Protein AF-A0A6P6V9D1-F1 (afdb_monomer)

Foldseek 3Di:
DDDDPPPDDDWDKDKFKDFDDCPDPLNVLQVCCCVVPVDHFTLIKMKIATDDDCPDPPPPQCFEFEAAVHTACDGPRDNIHMYGVFDADPVRNGGQCQPDVPPVSVSRNVNNVCSVVVGVVVRVVVVVVVVVVVVVVVVVCVVVVPDDDDDDDDDD

Mean predicted aligned error: 10.57 Å

Secondary structure (DSSP, 8-state):
------------EEEEEEE--TTSHHHHHHHHHHHHH------EEEEEEE-S---S--------EEEESEEEEEE-SSSEEEEE---B-TTSSSB---SS-SHHHHHHHHHHHHIIIIIIHHHHHHHHHHHHHHHHHHHHHHHHH--S--------

Radius of gyration: 22.01 Å; Cα contacts (8 Å, |Δi|>4): 216; chains: 1; bounding box: 59×39×64 Å

pLDDT: mean 80.7, std 21.4, range [28.48, 98.56]

Structure (mmCIF, N/CA/C/O backbone):
data_AF-A0A6P6V9D1-F1
#
_entry.id   AF-A0A6P6V9D1-F1
#
loop_
_atom_site.group_PDB
_atom_site.id
_atom_site.type_symbol
_atom_site.label_atom_id
_atom_site.label_alt_id
_atom_site.label_comp_id
_atom_site.label_asym_id
_atom_site.label_entity_id
_atom_site.label_seq_id
_atom_site.pdbx_PDB_ins_code
_atom_site.Cartn_x
_atom_site.Cartn_y
_atom_site.Cartn_z
_atom_site.occupancy
_atom_site.B_iso_or_equiv
_atom_site.auth_seq_id
_atom_site.auth_comp_id
_atom_site.auth_asym_id
_atom_site.auth_atom_id
_atom_site.pdbx_PDB_model_num
ATOM 1 N N . MET A 1 1 ? -38.085 30.638 6.822 1.00 41.03 1 MET A N 1
ATOM 2 C CA . MET A 1 1 ? -36.939 29.915 6.232 1.00 41.03 1 MET A CA 1
ATOM 3 C C . MET A 1 1 ? -36.121 29.350 7.382 1.00 41.03 1 MET A C 1
ATOM 5 O O . MET A 1 1 ? -35.414 30.103 8.035 1.00 41.03 1 MET A O 1
ATOM 9 N N . GLN A 1 2 ? -36.330 28.079 7.721 1.00 41.41 2 GLN A N 1
ATOM 10 C CA . GLN A 1 2 ? -35.608 27.399 8.800 1.00 41.41 2 GLN A CA 1
ATOM 11 C C . GLN A 1 2 ? -34.305 26.859 8.208 1.00 41.41 2 GLN A C 1
ATOM 13 O O . GLN A 1 2 ? -34.338 26.102 7.241 1.00 41.41 2 GLN A O 1
ATOM 18 N N . GLY A 1 3 ? -33.170 27.338 8.714 1.00 45.81 3 GLY A N 1
ATOM 19 C CA . GLY A 1 3 ? -31.856 26.873 8.288 1.00 45.81 3 GLY A CA 1
ATOM 20 C C . GLY A 1 3 ? -31.672 25.416 8.695 1.00 45.81 3 GLY A C 1
ATOM 21 O O . GLY A 1 3 ? -31.775 25.093 9.876 1.00 45.81 3 GLY A O 1
ATOM 22 N N . ASN A 1 4 ? -31.417 24.548 7.717 1.00 48.72 4 ASN A N 1
ATOM 23 C CA . ASN A 1 4 ? -31.037 23.164 7.964 1.00 48.72 4 ASN A CA 1
ATOM 24 C C . ASN A 1 4 ? -29.722 23.152 8.750 1.00 48.72 4 ASN A C 1
ATOM 26 O O . ASN A 1 4 ? -28.666 23.486 8.210 1.00 48.72 4 ASN A O 1
ATOM 30 N N . HIS A 1 5 ? -29.790 22.769 10.023 1.00 52.69 5 HIS A N 1
ATOM 31 C CA . HIS A 1 5 ? -28.619 22.373 10.790 1.00 52.69 5 HIS A CA 1
ATOM 32 C C . HIS A 1 5 ? -28.046 21.115 10.126 1.00 52.69 5 HIS A C 1
ATOM 34 O O . HIS A 1 5 ? -28.611 20.031 10.232 1.00 52.69 5 HIS A O 1
ATOM 40 N N . SER A 1 6 ? -26.958 21.259 9.372 1.00 59.62 6 SER A N 1
ATOM 41 C CA . SER A 1 6 ? -26.179 20.108 8.923 1.00 59.62 6 SER A CA 1
ATOM 42 C C . SER A 1 6 ? -25.433 19.563 10.139 1.00 59.62 6 SER A C 1
ATOM 44 O O . SER A 1 6 ? -24.421 20.145 10.545 1.00 59.62 6 SER A O 1
ATOM 46 N N . ASP A 1 7 ? -25.941 18.497 10.749 1.00 64.38 7 ASP A N 1
ATOM 47 C CA . ASP A 1 7 ? -25.223 17.808 11.818 1.00 64.38 7 ASP A CA 1
ATOM 48 C C . ASP A 1 7 ? -23.869 17.322 11.288 1.00 64.38 7 ASP A C 1
ATOM 50 O O . ASP A 1 7 ? -23.772 16.546 10.334 1.00 64.38 7 ASP A O 1
ATOM 54 N N . LYS A 1 8 ? -22.791 17.841 11.881 1.00 70.88 8 LYS A N 1
ATOM 55 C CA . LYS A 1 8 ? -21.423 17.453 11.536 1.00 70.88 8 LYS A CA 1
ATOM 56 C C . LYS A 1 8 ? -21.118 16.113 12.198 1.00 70.88 8 LYS A C 1
ATOM 58 O O . LYS A 1 8 ? -20.812 16.064 13.388 1.00 70.88 8 LYS A O 1
ATOM 63 N N . ARG A 1 9 ? -21.164 15.029 11.424 1.00 72.56 9 ARG A N 1
ATOM 64 C CA . ARG A 1 9 ? -20.698 13.710 11.869 1.00 72.56 9 ARG A CA 1
ATOM 65 C C . ARG A 1 9 ? -19.174 13.726 12.028 1.00 72.56 9 ARG A C 1
ATOM 67 O O . ARG A 1 9 ? -18.461 14.082 11.093 1.00 72.56 9 ARG A O 1
ATOM 74 N N . THR A 1 10 ? -18.693 13.335 13.206 1.00 81.25 10 THR A N 1
ATOM 75 C CA . THR A 1 10 ? -17.264 13.167 13.507 1.00 81.25 10 THR A CA 1
ATOM 76 C C . THR A 1 10 ? -17.009 11.705 13.860 1.00 81.25 10 THR A C 1
ATOM 78 O O . THR A 1 10 ? -17.602 11.195 14.807 1.00 81.25 10 THR A O 1
ATOM 81 N N . ASP A 1 11 ? -16.133 11.031 13.117 1.00 83.12 11 ASP A N 1
ATOM 82 C CA . ASP A 1 11 ? -15.725 9.649 13.387 1.00 83.12 11 ASP A CA 1
ATOM 83 C C . ASP A 1 11 ? -14.266 9.618 13.884 1.00 83.12 11 ASP A C 1
ATOM 85 O O . ASP A 1 11 ? -13.392 10.290 13.330 1.00 83.12 11 ASP A O 1
ATOM 89 N N . THR A 1 12 ? -13.993 8.812 14.910 1.00 87.19 12 THR A N 1
ATOM 90 C CA . THR A 1 12 ? -12.663 8.597 15.496 1.00 87.19 12 THR A CA 1
ATOM 91 C C . THR A 1 12 ? -12.091 7.281 14.988 1.00 87.19 12 THR A C 1
ATOM 93 O O . THR A 1 12 ? -12.801 6.275 14.907 1.00 87.19 12 THR A O 1
ATOM 96 N N . TYR A 1 13 ? -10.795 7.271 14.671 1.00 90.25 13 TYR A N 1
ATOM 97 C CA . TYR A 1 13 ? -10.103 6.106 14.127 1.00 90.25 13 TYR A CA 1
ATOM 98 C C . TYR A 1 13 ? -8.834 5.773 14.914 1.00 90.25 13 TYR A C 1
ATOM 100 O O . TYR A 1 13 ? -8.066 6.666 15.269 1.00 90.25 13 TYR A O 1
ATOM 108 N N . HIS A 1 14 ? -8.580 4.481 15.120 1.00 92.69 14 HIS A N 1
ATOM 109 C CA . HIS A 1 14 ? -7.275 3.969 15.526 1.00 92.69 14 HIS A CA 1
ATOM 110 C C . HIS A 1 14 ? -6.471 3.612 14.274 1.00 92.69 14 HIS A C 1
ATOM 112 O O . HIS A 1 14 ? -6.925 2.803 13.463 1.00 92.69 14 HIS A O 1
ATOM 118 N N . ILE A 1 15 ? -5.294 4.222 14.113 1.00 95.38 15 ILE A N 1
ATOM 119 C CA . ILE A 1 15 ? -4.474 4.122 12.902 1.00 95.38 15 ILE A CA 1
ATOM 120 C C . ILE A 1 15 ? -3.163 3.413 13.227 1.00 95.38 15 ILE A C 1
ATOM 122 O O . ILE A 1 15 ? -2.435 3.829 14.125 1.00 95.38 15 ILE A O 1
ATOM 126 N N . VAL A 1 16 ? -2.829 2.396 12.437 1.00 97.69 16 VAL A N 1
ATOM 127 C CA 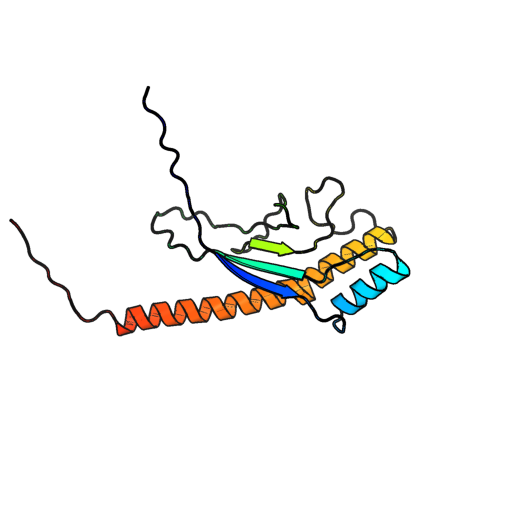. VAL A 1 16 ? -1.507 1.763 12.441 1.00 97.69 16 VAL A CA 1
ATOM 128 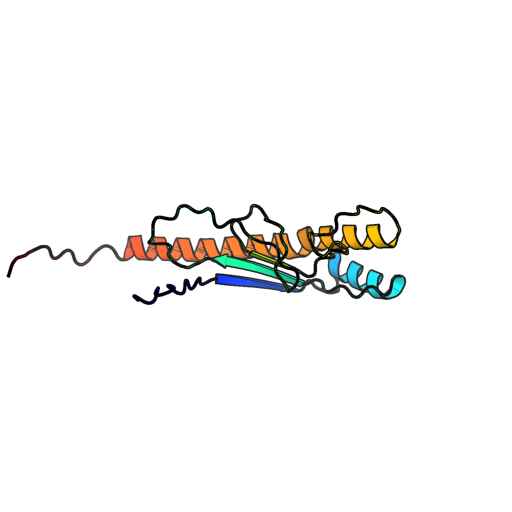C C . VAL A 1 16 ? -0.842 2.068 11.110 1.00 97.69 16 VAL A C 1
ATOM 130 O O . VAL A 1 16 ? -1.435 1.853 10.055 1.00 97.69 16 VAL A O 1
ATOM 133 N N . GLN A 1 17 ? 0.392 2.563 11.155 1.00 97.75 17 GLN A N 1
ATOM 134 C CA . GLN A 1 17 ? 1.207 2.839 9.974 1.00 97.75 17 GLN A CA 1
ATOM 135 C C . GLN A 1 17 ? 2.457 1.963 10.002 1.00 97.75 17 GLN A C 1
ATOM 137 O O . GLN A 1 17 ? 2.977 1.632 11.067 1.00 97.75 17 GLN A O 1
ATOM 142 N N . THR A 1 18 ? 2.947 1.562 8.837 1.00 98.31 18 THR A N 1
ATOM 143 C CA . THR A 1 18 ? 4.124 0.700 8.719 1.00 98.31 18 THR A CA 1
ATOM 144 C C . THR A 1 18 ? 4.964 1.126 7.529 1.00 98.31 18 THR A C 1
ATOM 146 O O . THR A 1 18 ? 4.442 1.402 6.452 1.00 98.31 18 THR A O 1
ATOM 149 N N . MET A 1 19 ? 6.277 1.154 7.748 1.00 98.00 19 MET A N 1
ATOM 150 C CA . MET A 1 19 ? 7.300 1.285 6.719 1.00 98.00 19 MET A CA 1
ATOM 151 C C . MET A 1 19 ? 8.116 -0.005 6.722 1.00 98.00 19 MET A C 1
ATOM 153 O O . MET A 1 19 ? 8.679 -0.366 7.757 1.00 98.00 19 MET A O 1
ATOM 157 N N . ALA A 1 20 ? 8.171 -0.715 5.599 1.00 97.88 20 ALA A N 1
ATOM 158 C CA . ALA A 1 20 ? 8.971 -1.930 5.515 1.00 97.88 20 ALA A CA 1
ATOM 159 C C . ALA A 1 20 ? 10.471 -1.600 5.495 1.00 97.88 20 ALA A C 1
ATOM 161 O O . ALA A 1 20 ? 10.897 -0.582 4.948 1.00 97.88 20 ALA A O 1
ATOM 162 N N . SER A 1 21 ? 11.282 -2.503 6.052 1.00 97.75 21 SER A N 1
ATOM 163 C CA . SER A 1 21 ? 12.744 -2.393 6.000 1.00 97.75 21 SER A CA 1
ATOM 164 C C . SER A 1 21 ? 13.248 -2.382 4.555 1.00 97.75 21 SER A C 1
ATOM 166 O O . SER A 1 21 ? 12.737 -3.118 3.709 1.00 97.75 21 SER A O 1
ATOM 168 N N . THR A 1 22 ? 14.322 -1.644 4.285 1.00 95.75 22 THR A N 1
ATOM 169 C CA . THR A 1 22 ? 15.025 -1.674 2.992 1.00 95.75 22 THR A CA 1
ATOM 170 C C . THR A 1 22 ? 15.582 -3.059 2.658 1.00 95.75 22 THR A C 1
ATOM 172 O O . THR A 1 22 ? 15.662 -3.414 1.488 1.00 95.75 22 THR A O 1
ATOM 175 N N . SER A 1 23 ? 15.893 -3.873 3.672 1.00 97.06 23 SER A N 1
ATOM 176 C CA . SER A 1 23 ? 16.342 -5.263 3.511 1.00 97.06 23 SER A CA 1
ATOM 177 C C . SER A 1 23 ? 15.211 -6.273 3.286 1.00 97.06 23 SER A C 1
ATOM 179 O O . SER A 1 23 ? 15.479 -7.446 3.034 1.00 97.06 23 SER A O 1
ATOM 181 N N . SER A 1 24 ? 13.944 -5.855 3.391 1.00 98.19 24 SER A N 1
ATOM 182 C CA . SER A 1 24 ? 12.797 -6.731 3.125 1.00 98.19 24 SER A CA 1
ATOM 183 C C . SER A 1 24 ? 12.655 -7.031 1.630 1.00 98.19 24 SER A C 1
ATOM 185 O O . SER A 1 24 ? 13.275 -6.381 0.784 1.00 98.19 24 SER A O 1
ATOM 187 N N . ARG A 1 25 ? 11.792 -7.992 1.289 1.00 98.44 25 ARG A N 1
ATOM 188 C CA . ARG A 1 25 ? 11.460 -8.326 -0.101 1.00 98.44 25 ARG A CA 1
ATOM 189 C C . ARG A 1 25 ? 10.915 -7.109 -0.862 1.00 98.44 25 ARG A C 1
ATOM 191 O O . ARG A 1 25 ? 11.452 -6.777 -1.917 1.00 98.44 25 ARG A O 1
ATOM 198 N N . ILE A 1 26 ? 9.924 -6.405 -0.311 1.00 98.38 26 ILE A N 1
ATOM 199 C CA . ILE A 1 26 ? 9.391 -5.166 -0.901 1.00 98.38 26 ILE A CA 1
ATOM 200 C C . ILE A 1 26 ? 10.411 -4.014 -0.913 1.00 98.38 26 ILE A C 1
ATOM 202 O O . ILE A 1 26 ? 10.474 -3.272 -1.891 1.00 98.38 26 ILE A O 1
ATOM 206 N N . GLY A 1 27 ? 11.250 -3.885 0.120 1.00 98.38 27 GLY A N 1
ATOM 207 C CA . GLY A 1 27 ? 12.300 -2.859 0.181 1.00 98.38 27 GLY A CA 1
ATOM 208 C C . GLY A 1 27 ? 13.375 -3.053 -0.892 1.00 98.38 27 GLY A C 1
ATOM 20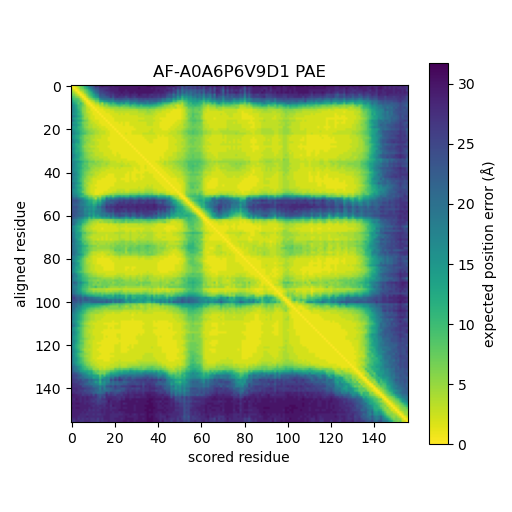9 O O . GLY A 1 27 ? 13.713 -2.117 -1.617 1.00 98.38 27 GLY A O 1
ATOM 210 N N . SER A 1 28 ? 13.837 -4.292 -1.066 1.00 98.31 28 SER A N 1
ATOM 211 C CA . SER A 1 28 ? 14.792 -4.670 -2.116 1.00 98.31 28 SER A CA 1
ATOM 212 C C . SER A 1 28 ? 14.194 -4.481 -3.512 1.00 98.31 28 SER A C 1
ATOM 214 O O . SER A 1 28 ? 14.875 -4.023 -4.435 1.00 98.31 28 SER A O 1
ATOM 216 N N . PHE A 1 29 ? 12.901 -4.789 -3.668 1.00 98.19 29 PHE A N 1
ATOM 217 C CA . PHE A 1 29 ? 12.174 -4.537 -4.908 1.00 98.19 29 PHE A CA 1
ATOM 218 C C . PHE A 1 29 ? 12.101 -3.040 -5.225 1.00 98.19 29 PHE A C 1
ATOM 220 O O . PHE A 1 29 ? 12.417 -2.654 -6.346 1.00 98.19 29 PHE A O 1
ATOM 227 N N . ALA A 1 30 ? 11.756 -2.192 -4.251 1.00 97.88 30 ALA A N 1
ATOM 228 C CA . ALA A 1 30 ? 11.714 -0.739 -4.427 1.00 97.88 30 ALA A CA 1
ATOM 229 C C . ALA A 1 30 ? 13.082 -0.167 -4.835 1.00 97.88 30 ALA A C 1
ATOM 231 O O . ALA A 1 30 ? 13.160 0.647 -5.752 1.00 97.88 30 ALA A O 1
ATOM 232 N N . ALA A 1 31 ? 14.170 -0.639 -4.216 1.00 97.81 31 ALA A N 1
ATOM 233 C CA . ALA A 1 31 ? 15.527 -0.231 -4.580 1.00 97.81 31 ALA A CA 1
ATOM 234 C C . ALA A 1 31 ? 15.892 -0.629 -6.023 1.00 97.81 31 ALA A C 1
ATOM 236 O O . ALA A 1 31 ? 16.478 0.163 -6.761 1.00 97.81 31 ALA A O 1
ATOM 237 N N . THR A 1 32 ? 15.506 -1.837 -6.444 1.00 96.94 32 THR A N 1
ATOM 238 C CA . THR A 1 32 ? 15.719 -2.316 -7.820 1.00 96.94 32 THR A CA 1
ATOM 239 C C . THR A 1 32 ? 14.878 -1.521 -8.818 1.00 96.94 32 THR A C 1
ATOM 241 O O . THR A 1 32 ? 15.382 -1.111 -9.859 1.00 96.94 32 THR A O 1
ATOM 244 N N . ALA A 1 33 ? 13.612 -1.250 -8.489 1.00 95.56 33 ALA A N 1
ATOM 245 C CA . ALA A 1 33 ? 12.710 -0.447 -9.309 1.00 95.56 33 ALA A CA 1
ATOM 246 C C . ALA A 1 33 ? 13.259 0.971 -9.539 1.00 95.56 33 ALA A C 1
ATOM 248 O O . ALA A 1 33 ? 13.248 1.457 -10.669 1.00 95.56 33 ALA A O 1
ATOM 249 N N . ALA A 1 34 ? 13.815 1.595 -8.499 1.00 96.19 34 ALA A N 1
ATOM 250 C CA . ALA A 1 34 ? 14.445 2.905 -8.614 1.00 96.19 34 ALA A CA 1
ATOM 251 C C . ALA A 1 34 ? 15.695 2.863 -9.509 1.00 96.19 34 ALA A C 1
ATOM 253 O O . ALA A 1 34 ? 15.855 3.709 -10.380 1.00 96.19 34 ALA A O 1
ATOM 254 N N . LYS A 1 35 ? 16.566 1.863 -9.331 1.00 96.50 35 LYS A N 1
ATOM 255 C CA . LYS A 1 35 ? 17.833 1.761 -10.071 1.00 96.50 35 LYS A CA 1
ATOM 256 C C . LYS A 1 35 ? 17.650 1.401 -11.548 1.00 96.50 35 LYS A C 1
ATOM 258 O O . LYS A 1 35 ? 18.292 1.996 -12.408 1.00 96.50 35 LYS A O 1
ATOM 263 N N . ASP A 1 36 ? 16.817 0.405 -11.830 1.00 94.62 36 ASP A N 1
ATOM 264 C CA . ASP A 1 36 ? 16.759 -0.233 -13.148 1.00 94.62 36 ASP A CA 1
ATOM 265 C C . ASP A 1 36 ? 15.629 0.328 -14.027 1.00 94.62 36 ASP A C 1
ATOM 267 O O . ASP A 1 36 ? 15.614 0.095 -15.239 1.00 94.62 36 ASP A O 1
ATOM 271 N N . PHE A 1 37 ? 14.670 1.040 -13.422 1.00 91.12 37 PHE A N 1
ATOM 272 C CA . PHE A 1 37 ? 13.464 1.528 -14.095 1.00 91.12 37 PHE A CA 1
ATOM 273 C C . PHE A 1 37 ? 13.124 2.994 -13.795 1.00 91.12 37 PHE A C 1
ATOM 275 O O . PHE A 1 37 ? 12.144 3.481 -14.351 1.00 91.12 37 PHE A O 1
ATOM 282 N N . ASP A 1 38 ? 13.895 3.683 -12.943 1.00 93.62 38 ASP A N 1
ATOM 283 C CA . ASP A 1 38 ? 13.615 5.057 -12.491 1.00 93.62 38 ASP A CA 1
ATOM 284 C C . ASP A 1 38 ? 12.230 5.208 -11.824 1.00 93.62 38 ASP A C 1
ATOM 286 O O . ASP A 1 38 ? 11.540 6.219 -11.947 1.00 93.62 38 ASP A O 1
ATOM 290 N N . ILE A 1 39 ? 11.780 4.159 -11.121 1.00 91.94 39 ILE A N 1
ATOM 291 C CA . ILE A 1 39 ? 10.494 4.147 -10.410 1.00 91.94 39 ILE A CA 1
ATOM 292 C C . ILE A 1 39 ? 10.749 4.230 -8.905 1.00 91.94 39 ILE A C 1
ATOM 294 O O . ILE A 1 39 ? 11.184 3.267 -8.272 1.00 91.94 39 ILE A O 1
ATOM 298 N N . HIS A 1 40 ? 10.428 5.378 -8.313 1.00 95.00 40 HIS A N 1
ATOM 299 C CA . HIS A 1 40 ? 10.577 5.608 -6.878 1.00 95.00 40 HIS A CA 1
ATOM 300 C C . HIS A 1 40 ? 9.349 5.130 -6.105 1.00 95.00 40 HIS A C 1
ATOM 302 O O . HIS A 1 40 ? 8.321 5.800 -6.056 1.00 95.00 40 HIS A O 1
ATOM 308 N N . LEU A 1 41 ? 9.479 3.964 -5.479 1.00 96.44 41 LEU A N 1
ATOM 309 C CA . LEU A 1 41 ? 8.419 3.326 -4.704 1.00 96.44 41 LEU A CA 1
ATOM 310 C C . LEU A 1 41 ? 8.700 3.457 -3.205 1.00 96.44 41 LEU A C 1
ATOM 312 O O . LEU A 1 41 ? 9.840 3.299 -2.765 1.00 96.44 41 LEU A O 1
ATOM 316 N N . LEU A 1 42 ? 7.6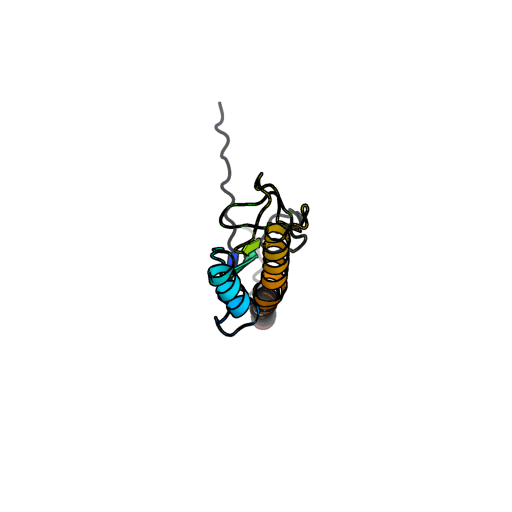59 3.716 -2.411 1.00 97.56 42 LEU A N 1
ATOM 317 C CA . LEU A 1 42 ? 7.761 3.835 -0.956 1.00 97.56 42 LEU A CA 1
ATOM 318 C C . LEU A 1 42 ? 7.068 2.642 -0.282 1.00 97.56 42 LEU A C 1
ATOM 320 O O . LEU A 1 42 ? 5.850 2.523 -0.416 1.00 97.56 42 LEU A O 1
ATOM 324 N N . PRO A 1 43 ? 7.778 1.765 0.455 1.00 97.88 43 PRO A N 1
ATOM 325 C CA . PRO A 1 43 ? 7.188 0.566 1.054 1.00 97.88 43 PRO A CA 1
ATOM 326 C C . PRO A 1 43 ? 6.415 0.903 2.336 1.00 97.88 43 PRO A C 1
ATOM 328 O O . PRO A 1 43 ? 6.756 0.463 3.432 1.00 97.88 43 PRO A O 1
ATOM 331 N N . TRP A 1 44 ? 5.375 1.719 2.180 1.00 98.50 44 TRP A N 1
ATOM 332 C CA . TRP A 1 44 ? 4.589 2.305 3.251 1.00 98.50 44 TRP A CA 1
ATOM 333 C C . TRP A 1 44 ? 3.098 2.057 3.058 1.00 98.50 44 TRP A C 1
ATOM 335 O O . TRP A 1 44 ? 2.555 2.220 1.960 1.00 98.50 44 TRP A O 1
ATOM 345 N N . ALA A 1 45 ? 2.428 1.741 4.162 1.00 98.56 45 ALA A N 1
ATOM 346 C CA . ALA A 1 45 ? 0.980 1.722 4.235 1.00 98.56 45 ALA A CA 1
ATOM 347 C C . ALA A 1 45 ? 0.485 2.036 5.650 1.00 98.56 45 ALA A C 1
ATOM 349 O O . ALA A 1 45 ? 1.229 1.993 6.631 1.00 98.56 45 ALA A O 1
ATOM 350 N N . SER A 1 46 ? -0.806 2.318 5.751 1.00 98.38 46 SER A N 1
ATOM 351 C CA . SER A 1 46 ? -1.528 2.443 7.003 1.00 98.38 46 SER A CA 1
ATOM 352 C C . SER A 1 46 ? -2.927 1.860 6.908 1.00 98.38 46 SER A C 1
ATOM 354 O O . SER A 1 46 ? -3.573 1.942 5.863 1.00 98.38 46 SER A O 1
ATOM 356 N N . VAL A 1 47 ? -3.415 1.345 8.027 1.00 97.94 47 VAL A N 1
ATOM 357 C CA . VAL A 1 47 ? -4.775 0.832 8.195 1.00 97.94 47 VAL A CA 1
ATOM 358 C C . VAL A 1 47 ? -5.448 1.565 9.348 1.00 97.94 47 VAL A C 1
ATOM 360 O O . VAL A 1 47 ? -4.789 1.903 10.333 1.00 97.94 47 VAL A O 1
ATOM 363 N N . ALA A 1 48 ? -6.747 1.823 9.231 1.00 95.19 48 ALA A N 1
ATOM 364 C CA . ALA A 1 48 ? -7.502 2.547 10.244 1.00 95.19 48 ALA A CA 1
ATOM 365 C C . ALA A 1 48 ? -8.833 1.858 10.565 1.00 95.19 48 ALA A C 1
ATOM 367 O O . ALA A 1 48 ? -9.678 1.697 9.681 1.00 95.19 48 ALA A O 1
ATOM 368 N N . ALA A 1 49 ? -9.038 1.496 11.832 1.00 92.12 49 ALA A N 1
ATOM 369 C CA . ALA A 1 49 ? -10.321 1.016 12.345 1.00 92.12 49 ALA A CA 1
ATOM 370 C C . ALA A 1 49 ? -11.098 2.168 12.981 1.00 92.12 49 ALA A C 1
ATOM 372 O O . ALA A 1 49 ? -10.528 2.950 13.741 1.00 92.12 49 ALA A O 1
ATOM 373 N N . CYS A 1 50 ? -12.394 2.267 12.692 1.00 88.25 50 CYS A N 1
ATOM 374 C CA . CYS A 1 50 ? -13.273 3.201 13.392 1.00 88.25 50 CYS A CA 1
ATOM 375 C C . CYS A 1 50 ? -13.499 2.709 14.831 1.00 88.25 50 CYS A C 1
ATOM 377 O O . CYS A 1 50 ? -13.760 1.525 15.036 1.00 88.25 50 CYS A O 1
ATOM 379 N N . VAL A 1 51 ? -13.388 3.612 15.806 1.00 85.19 51 VAL A N 1
ATOM 380 C CA . VAL A 1 51 ? -13.567 3.329 17.244 1.00 85.19 51 VAL A CA 1
ATOM 381 C C . VAL A 1 51 ? -14.656 4.191 17.894 1.00 85.19 51 VAL A C 1
ATOM 383 O O . VAL A 1 51 ? -14.843 4.125 19.104 1.00 85.19 51 VAL A O 1
ATOM 386 N N . SER A 1 52 ? -15.365 5.015 17.116 1.00 81.00 52 SER A N 1
ATOM 387 C CA . SER A 1 52 ? -16.536 5.748 17.613 1.00 81.00 52 SER A CA 1
ATOM 388 C C . SER A 1 52 ? -17.692 4.798 17.924 1.00 81.00 52 SER A C 1
ATOM 390 O O . SER A 1 52 ? -17.960 3.876 17.154 1.00 81.00 52 SER A O 1
ATOM 392 N N . ASP A 1 53 ? -18.388 5.067 19.028 1.00 64.38 53 ASP A N 1
ATOM 393 C CA . ASP A 1 53 ? -19.553 4.309 19.482 1.00 64.38 53 ASP A CA 1
ATOM 394 C C . ASP A 1 53 ? -20.792 4.746 18.674 1.00 64.38 53 ASP A C 1
ATOM 396 O O . ASP A 1 53 ? -21.349 5.826 18.895 1.00 64.38 53 ASP A O 1
ATOM 400 N N . ASP A 1 54 ? -21.206 3.938 17.692 1.00 61.72 54 ASP A N 1
ATOM 401 C CA . ASP A 1 54 ? -22.407 4.183 16.875 1.00 61.72 54 ASP A CA 1
ATOM 402 C C . ASP A 1 54 ? -23.671 3.813 17.682 1.00 61.72 54 ASP A C 1
ATOM 404 O O . ASP A 1 54 ? -24.419 2.898 17.350 1.00 61.72 54 ASP A O 1
ATOM 408 N N . SER A 1 55 ? -23.933 4.546 18.769 1.00 54.00 55 SER A N 1
ATOM 409 C CA . SER A 1 55 ? -25.166 4.411 19.572 1.00 54.00 55 SER A CA 1
ATOM 410 C C . SER A 1 55 ? -26.455 4.737 18.793 1.00 54.00 55 SER A C 1
ATOM 412 O O . SER A 1 55 ? -27.562 4.492 19.273 1.00 54.00 55 SER A O 1
ATOM 414 N N . SER A 1 56 ? -26.332 5.249 17.566 1.00 54.19 56 SER A N 1
ATOM 415 C CA . SER A 1 56 ? -27.410 5.343 16.587 1.00 54.19 56 SER A CA 1
ATOM 416 C C . SER A 1 56 ? -27.426 4.090 15.703 1.00 54.19 56 SER A C 1
ATOM 418 O O . SER A 1 56 ? -26.448 3.831 15.010 1.00 54.19 56 SER A O 1
ATOM 420 N N . ASN A 1 57 ? -28.551 3.369 15.699 1.00 46.62 57 ASN A N 1
ATOM 421 C CA . ASN A 1 57 ? -28.910 2.141 14.959 1.00 46.62 57 ASN A CA 1
ATOM 422 C C . ASN A 1 57 ? -28.705 2.116 13.418 1.00 46.62 57 ASN A C 1
ATOM 424 O O . ASN A 1 57 ? -29.409 1.390 12.712 1.00 46.62 57 ASN A O 1
ATOM 428 N N . ASP A 1 58 ? -27.750 2.848 12.858 1.00 51.91 58 ASP A N 1
ATOM 429 C CA . ASP A 1 58 ? -27.365 2.698 11.462 1.00 51.91 58 ASP A CA 1
ATOM 430 C C . ASP A 1 58 ? -26.427 1.496 11.337 1.00 51.91 58 ASP A C 1
ATOM 432 O O . ASP A 1 58 ? -25.205 1.608 11.379 1.00 51.91 58 ASP A O 1
ATOM 436 N N . ASN A 1 59 ? -27.026 0.324 11.112 1.00 48.62 59 ASN A N 1
ATOM 437 C CA . ASN A 1 59 ? -26.369 -0.914 10.669 1.00 48.62 59 ASN A CA 1
ATOM 438 C C . ASN A 1 59 ? -25.731 -0.777 9.265 1.00 48.62 59 ASN A C 1
ATOM 440 O O . ASN A 1 59 ? -25.705 -1.724 8.475 1.00 48.62 59 ASN A O 1
ATOM 444 N N . VAL A 1 60 ? -25.236 0.407 8.907 1.00 52.12 60 VAL A N 1
ATOM 445 C CA . VAL A 1 60 ? -24.421 0.606 7.719 1.00 52.12 60 VAL A CA 1
ATOM 446 C C . VAL A 1 60 ? -23.083 -0.044 8.026 1.00 52.12 60 VAL A C 1
ATOM 448 O O . VAL A 1 60 ? -22.243 0.522 8.721 1.00 52.12 60 VAL A O 1
ATOM 451 N N . SER A 1 61 ? -22.888 -1.256 7.503 1.00 54.06 61 SER A N 1
ATOM 452 C CA . SER A 1 61 ? -21.559 -1.839 7.329 1.00 54.06 61 SER A CA 1
ATOM 453 C C . SER A 1 61 ? -20.629 -0.734 6.817 1.00 54.06 61 SER A C 1
ATOM 455 O O . SER A 1 61 ? -20.794 -0.251 5.692 1.00 54.06 61 SER A O 1
ATOM 457 N N . LYS A 1 62 ? -19.697 -0.276 7.666 1.00 70.69 62 LYS A N 1
ATOM 458 C CA . LYS A 1 62 ? -18.679 0.716 7.304 1.00 70.69 62 LYS A CA 1
ATOM 459 C C . LYS A 1 62 ? -17.677 0.025 6.384 1.00 70.69 62 LYS A C 1
ATOM 461 O O . LYS A 1 62 ? -16.578 -0.329 6.800 1.00 70.69 62 LYS A O 1
ATOM 466 N N . VAL A 1 63 ? -18.093 -0.221 5.139 1.00 84.75 63 VAL A N 1
ATOM 467 C CA . VAL A 1 63 ? -17.231 -0.804 4.116 1.00 84.75 63 VAL A CA 1
ATOM 468 C C . VAL A 1 63 ? -16.056 0.139 3.926 1.00 84.75 63 VAL A C 1
ATOM 470 O O . VAL A 1 63 ? -16.213 1.300 3.548 1.00 84.75 63 VAL A O 1
ATOM 473 N N . GLY A 1 64 ? -14.879 -0.387 4.207 1.00 89.50 64 GLY A N 1
ATOM 474 C CA . GLY A 1 64 ? -13.611 0.288 4.097 1.00 89.50 64 GLY A CA 1
ATOM 475 C C . GLY A 1 64 ? -13.321 0.741 2.678 1.00 89.50 64 GLY A C 1
ATOM 476 O O . GLY A 1 64 ? -13.713 0.117 1.684 1.00 89.50 64 GLY A O 1
ATOM 477 N N . GLN A 1 65 ? -12.601 1.846 2.600 1.00 93.25 65 GLN A N 1
ATOM 478 C CA . GLN A 1 65 ? -12.160 2.476 1.375 1.00 93.25 65 GLN A CA 1
ATOM 479 C C . GLN A 1 65 ? -10.639 2.389 1.268 1.00 93.25 65 GLN A C 1
ATOM 481 O O . GLN A 1 65 ? -9.911 2.452 2.264 1.00 93.25 65 GLN A O 1
ATOM 486 N N . ALA A 1 66 ? -10.162 2.228 0.035 1.00 95.69 66 ALA A N 1
ATOM 487 C CA . ALA A 1 66 ? -8.749 2.349 -0.273 1.00 95.69 66 ALA A CA 1
ATOM 488 C C . ALA A 1 66 ? -8.381 3.807 -0.584 1.00 95.69 66 ALA A C 1
ATOM 490 O O . ALA A 1 66 ? -9.123 4.540 -1.239 1.00 95.69 66 ALA A O 1
ATOM 491 N N . PHE A 1 67 ? -7.189 4.197 -0.163 1.00 96.25 67 PHE A N 1
ATOM 492 C CA . PHE A 1 67 ? -6.575 5.489 -0.392 1.00 96.25 67 PHE A CA 1
ATOM 493 C C . PHE A 1 67 ? -5.180 5.263 -0.968 1.00 96.25 67 PHE A C 1
ATOM 495 O O . PHE A 1 67 ? -4.487 4.305 -0.625 1.00 96.25 67 PHE A O 1
ATOM 502 N N . CYS A 1 68 ? -4.766 6.184 -1.822 1.00 95.56 68 CYS A N 1
ATOM 503 C CA . CYS A 1 68 ? -3.372 6.366 -2.193 1.00 95.56 68 CYS A CA 1
ATOM 504 C C . CYS A 1 68 ? -3.074 7.850 -2.036 1.00 95.56 68 CYS A C 1
ATOM 506 O O . CYS A 1 68 ? -3.138 8.611 -3.005 1.00 95.56 68 CYS A O 1
ATOM 508 N N . PHE A 1 69 ? -2.876 8.266 -0.782 1.00 92.31 69 PHE A N 1
ATOM 509 C CA . PHE A 1 69 ? -2.894 9.657 -0.300 1.00 92.31 69 PHE A CA 1
ATOM 510 C C . PHE A 1 69 ? -4.249 10.365 -0.446 1.00 92.31 69 PHE A C 1
ATOM 512 O O . PHE A 1 69 ? -4.686 11.051 0.472 1.00 92.31 69 PHE A O 1
ATOM 519 N N . LEU A 1 70 ? -4.935 10.158 -1.569 1.00 94.00 70 LEU A N 1
ATOM 520 C CA . LEU A 1 70 ? -6.293 10.603 -1.843 1.00 94.00 70 LEU A CA 1
ATOM 521 C C . LEU A 1 70 ? -7.256 9.404 -1.881 1.00 94.00 70 LEU A C 1
ATOM 523 O O . LEU A 1 70 ? -6.818 8.282 -2.164 1.00 94.00 70 LEU A O 1
ATOM 527 N N . PRO A 1 71 ? -8.558 9.620 -1.621 1.00 92.00 71 PRO A N 1
ATOM 528 C CA . PRO A 1 71 ? -9.560 8.564 -1.706 1.00 92.00 71 PRO A CA 1
ATOM 529 C C . PRO A 1 71 ? -9.616 7.961 -3.112 1.00 92.00 71 PRO A C 1
ATOM 531 O O . PRO A 1 71 ? -9.717 8.686 -4.104 1.00 92.00 71 PRO A O 1
ATOM 534 N N . LEU A 1 72 ? -9.602 6.633 -3.200 1.00 93.38 72 LEU A N 1
ATOM 535 C CA . LEU A 1 72 ? -9.886 5.911 -4.436 1.00 93.38 72 LEU A CA 1
ATOM 536 C C . LEU A 1 72 ? -11.356 5.469 -4.431 1.00 93.38 72 LEU A C 1
ATOM 538 O O . LEU A 1 72 ? -11.893 5.137 -3.369 1.00 93.38 72 LEU A O 1
ATOM 542 N N . PRO A 1 73 ? -12.032 5.383 -5.589 1.00 90.25 73 PRO A N 1
ATOM 543 C CA . PRO A 1 73 ? -13.376 4.811 -5.683 1.00 90.25 73 PRO A CA 1
ATOM 544 C C . PRO A 1 73 ? -13.327 3.269 -5.624 1.00 90.25 73 PRO A C 1
ATOM 546 O O . PRO A 1 73 ? -13.947 2.578 -6.426 1.00 90.25 73 PRO A O 1
ATOM 549 N N . VAL A 1 74 ? -12.557 2.726 -4.675 1.00 88.19 74 VAL A N 1
ATOM 550 C CA . VAL A 1 74 ? -12.325 1.296 -4.461 1.00 88.19 74 VAL A CA 1
ATOM 551 C C . VAL A 1 74 ? -12.772 0.947 -3.049 1.00 88.19 74 VAL A C 1
ATOM 553 O O . VAL A 1 74 ? -12.206 1.425 -2.063 1.00 88.19 74 VAL A O 1
ATOM 556 N N . LYS A 1 75 ? -13.791 0.092 -2.965 1.00 87.69 75 LYS A N 1
ATOM 557 C CA . LYS A 1 75 ? -14.224 -0.525 -1.711 1.00 87.69 75 LYS A CA 1
ATOM 558 C C . LYS A 1 75 ? -13.341 -1.736 -1.437 1.00 87.69 75 LYS A C 1
ATOM 560 O O . LYS A 1 75 ? -13.175 -2.578 -2.313 1.00 87.69 75 LYS A O 1
ATOM 565 N N . THR A 1 76 ? -12.785 -1.823 -0.234 1.00 86.81 76 THR A N 1
ATOM 566 C CA . THR A 1 76 ? -11.880 -2.917 0.153 1.00 86.81 76 THR A CA 1
ATOM 567 C C . THR A 1 76 ? -12.639 -4.180 0.553 1.00 86.81 76 THR A C 1
ATOM 569 O O . THR A 1 76 ? -12.064 -5.262 0.551 1.00 86.81 76 THR A O 1
ATOM 572 N N . GLY A 1 77 ? -13.917 -4.045 0.927 1.00 87.62 77 GLY A N 1
ATOM 573 C CA . GLY A 1 77 ? -14.701 -5.127 1.533 1.00 87.62 77 GLY A CA 1
ATOM 574 C C . GLY A 1 77 ? -14.321 -5.424 2.989 1.00 87.62 77 GLY A C 1
ATOM 575 O O . GLY A 1 77 ? -14.926 -6.290 3.610 1.00 87.62 77 GLY A O 1
ATOM 576 N N . LEU A 1 78 ? -13.347 -4.700 3.547 1.00 88.94 78 LEU A N 1
ATOM 577 C CA . LEU A 1 78 ? -12.920 -4.804 4.941 1.00 88.94 78 LEU A CA 1
ATOM 578 C C . LEU A 1 78 ? -13.595 -3.709 5.765 1.00 88.94 78 LEU A C 1
ATOM 580 O O . LEU A 1 78 ? -13.881 -2.651 5.230 1.00 88.94 78 LEU A O 1
ATOM 584 N N . ASN A 1 79 ? -13.771 -3.888 7.073 1.00 89.50 79 ASN A N 1
ATOM 585 C CA . ASN A 1 79 ? -14.310 -2.835 7.955 1.00 89.50 79 ASN A CA 1
ATOM 586 C C . ASN A 1 79 ? -13.240 -1.814 8.406 1.00 89.50 79 ASN A C 1
ATOM 588 O O . ASN A 1 79 ? -13.312 -1.263 9.503 1.00 89.50 79 ASN A O 1
ATOM 592 N N . VAL A 1 80 ? -12.206 -1.598 7.586 1.00 93.31 80 VAL A N 1
ATOM 593 C CA . VAL A 1 80 ? -11.090 -0.685 7.870 1.00 93.31 80 VAL A CA 1
ATOM 594 C C . VAL A 1 80 ? -10.732 0.138 6.642 1.00 93.31 80 VAL A C 1
ATOM 596 O O . VAL A 1 80 ? -10.806 -0.343 5.510 1.00 93.31 80 VAL A O 1
ATOM 599 N N . GLN A 1 81 ? -10.288 1.370 6.873 1.00 95.25 81 GLN A N 1
ATOM 600 C CA . GLN A 1 81 ? -9.698 2.196 5.823 1.00 95.25 81 GLN A CA 1
ATOM 601 C C . GLN A 1 81 ? -8.264 1.731 5.561 1.00 95.25 81 GLN A C 1
ATOM 603 O O . GLN A 1 81 ? -7.541 1.412 6.506 1.00 95.25 81 GLN A O 1
ATOM 608 N N . ILE A 1 82 ? -7.843 1.711 4.297 1.00 97.38 82 ILE A N 1
ATOM 609 C CA . ILE A 1 82 ? -6.480 1.332 3.897 1.00 97.38 82 ILE A CA 1
ATOM 610 C C . ILE A 1 82 ? -5.885 2.467 3.080 1.00 97.38 82 ILE A C 1
ATOM 612 O O . ILE A 1 82 ? -6.418 2.799 2.031 1.00 97.38 82 ILE A O 1
ATOM 616 N N . ASN A 1 83 ? -4.759 3.023 3.510 1.00 98.00 83 ASN A N 1
ATOM 617 C CA . ASN A 1 83 ? -3.953 3.937 2.706 1.00 98.00 83 ASN A CA 1
ATOM 618 C C . ASN A 1 83 ? -2.612 3.279 2.404 1.00 98.00 83 ASN A C 1
ATOM 620 O O . ASN A 1 83 ? -1.982 2.734 3.304 1.00 98.00 83 ASN A O 1
ATOM 624 N N . GLY A 1 84 ? -2.165 3.325 1.160 1.00 97.75 84 GLY A N 1
ATOM 625 C CA . GLY A 1 84 ? -0.883 2.755 0.770 1.00 97.75 84 GLY A CA 1
ATOM 626 C C . GLY A 1 84 ? -0.315 3.460 -0.443 1.00 97.75 84 GLY A C 1
ATOM 627 O O . GLY A 1 84 ? -1.047 4.113 -1.188 1.00 97.75 84 GLY A O 1
ATOM 628 N N . TYR A 1 85 ? 0.991 3.312 -0.652 1.00 97.88 85 TYR A N 1
ATOM 629 C CA . TYR A 1 85 ? 1.667 3.791 -1.858 1.00 97.88 85 TYR A CA 1
ATOM 630 C C . TYR A 1 85 ? 1.308 2.910 -3.066 1.00 97.88 85 TYR A C 1
ATOM 632 O O . TYR A 1 85 ? 2.151 2.205 -3.607 1.00 97.88 85 TYR A O 1
ATOM 640 N N . PHE A 1 86 ? 0.035 2.854 -3.450 1.00 97.44 86 PHE A N 1
ATOM 641 C CA . PHE A 1 86 ? -0.406 2.018 -4.560 1.00 97.44 86 PHE A CA 1
ATOM 642 C C . PHE A 1 86 ? -0.021 2.633 -5.900 1.00 97.44 86 PHE A C 1
ATOM 644 O O . PHE A 1 86 ? -0.245 3.815 -6.153 1.00 97.44 86 PHE A O 1
ATOM 651 N N . GLU A 1 87 ? 0.415 1.786 -6.821 1.00 95.75 87 GLU A N 1
ATOM 652 C CA . GLU A 1 87 ? 0.354 2.128 -8.231 1.00 95.75 87 GLU A CA 1
ATOM 653 C C . GLU A 1 87 ? -1.104 2.088 -8.694 1.00 95.75 87 GLU A C 1
ATOM 655 O O . GLU A 1 87 ? -1.810 1.090 -8.518 1.00 95.75 87 GLU A O 1
ATOM 660 N N . VAL A 1 88 ? -1.573 3.181 -9.291 1.00 94.31 88 VAL A N 1
ATOM 661 C CA . VAL A 1 88 ? -2.969 3.347 -9.714 1.00 94.31 88 VAL A CA 1
ATOM 662 C C . VAL A 1 88 ? -3.095 3.413 -11.234 1.00 94.31 88 VAL A C 1
ATOM 664 O O . VAL A 1 88 ? -2.164 3.764 -11.958 1.00 94.31 88 VAL A O 1
ATOM 667 N N . SER A 1 89 ? -4.279 3.078 -11.734 1.00 90.69 89 SER A N 1
ATOM 668 C CA . SER A 1 89 ? -4.670 3.319 -13.129 1.00 90.69 89 SER A CA 1
ATOM 669 C C . SER A 1 89 ? -4.453 4.778 -13.548 1.00 90.69 89 SER A C 1
ATOM 671 O O . SER A 1 89 ? -4.497 5.691 -12.724 1.00 90.69 89 SER A O 1
ATOM 673 N N . SER A 1 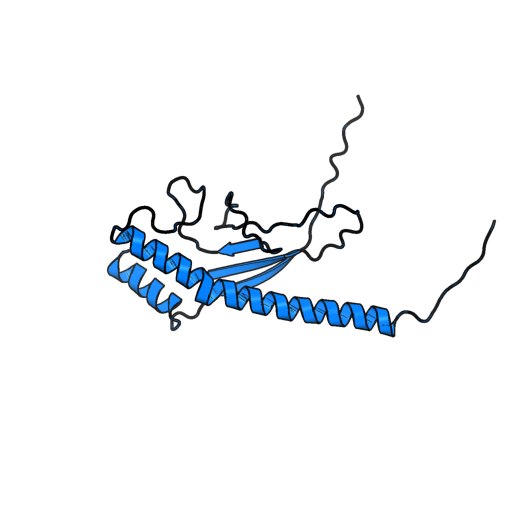90 ? -4.239 5.015 -14.846 1.00 88.00 90 SER A N 1
ATOM 674 C CA . SER A 1 90 ? -3.977 6.354 -15.403 1.00 88.00 90 SER A CA 1
ATOM 675 C C . SER A 1 90 ? -5.101 7.355 -15.116 1.00 88.00 90 SER A C 1
ATOM 677 O O . SER A 1 90 ? -4.841 8.516 -14.813 1.00 88.00 90 SER A O 1
ATOM 679 N N . ASN A 1 91 ? -6.355 6.893 -15.130 1.00 88.62 91 ASN A N 1
ATOM 680 C CA . ASN A 1 91 ? -7.530 7.686 -14.756 1.00 88.62 91 ASN A CA 1
ATOM 681 C C . ASN A 1 91 ? -7.747 7.788 -13.232 1.00 88.62 91 ASN A C 1
ATOM 683 O O . ASN A 1 91 ? -8.724 8.397 -12.798 1.00 88.62 91 ASN A O 1
ATOM 687 N N . ARG A 1 92 ? -6.860 7.181 -12.432 1.00 86.75 92 ARG A N 1
ATOM 688 C CA . ARG A 1 92 ? -6.864 7.153 -10.962 1.00 86.75 92 ARG A CA 1
ATOM 689 C C . ARG A 1 92 ? -8.159 6.605 -10.347 1.00 86.75 92 ARG A C 1
ATOM 691 O O . ARG A 1 92 ? -8.483 6.923 -9.207 1.00 86.75 92 ARG A O 1
ATOM 698 N N . ARG A 1 93 ? -8.902 5.761 -11.076 1.00 88.56 93 ARG A N 1
ATOM 699 C CA . ARG A 1 93 ? -10.166 5.157 -10.604 1.00 88.56 93 ARG A CA 1
ATOM 700 C C . ARG A 1 93 ? -9.997 3.776 -9.976 1.00 88.56 93 ARG A C 1
ATOM 702 O O . ARG A 1 93 ? -10.979 3.158 -9.586 1.00 88.56 93 ARG A O 1
ATOM 709 N N . GLY A 1 94 ? -8.774 3.280 -9.866 1.00 89.25 94 GLY A N 1
ATOM 710 C CA . GLY A 1 94 ? -8.519 1.968 -9.286 1.00 89.25 94 GLY A CA 1
ATOM 711 C C . GLY A 1 94 ? -7.042 1.660 -9.132 1.00 89.25 94 GLY A C 1
ATOM 712 O O . GLY A 1 94 ? -6.198 2.300 -9.766 1.00 89.25 94 GLY A O 1
ATOM 713 N N . ILE A 1 95 ? -6.761 0.662 -8.299 1.00 92.19 95 ILE A N 1
ATOM 714 C CA . ILE A 1 95 ? -5.434 0.073 -8.119 1.00 92.19 95 ILE A CA 1
ATOM 715 C C . ILE A 1 95 ? -5.043 -0.652 -9.413 1.00 92.19 95 ILE A C 1
ATOM 717 O O . ILE A 1 95 ? -5.880 -1.257 -10.083 1.00 92.19 95 ILE A O 1
ATOM 721 N N . TRP A 1 96 ? -3.778 -0.542 -9.806 1.00 89.62 96 TRP A N 1
ATOM 722 C CA . TRP A 1 96 ? -3.268 -1.181 -11.012 1.00 89.62 96 TRP A CA 1
ATOM 723 C C . TRP A 1 96 ? -3.073 -2.688 -10.801 1.00 89.62 96 TRP A C 1
ATOM 725 O O . TRP A 1 96 ? -2.305 -3.103 -9.933 1.00 89.62 96 TRP A O 1
ATOM 735 N N . TYR A 1 97 ? -3.709 -3.503 -11.644 1.00 83.00 97 TYR A N 1
ATOM 736 C CA . TYR A 1 97 ? -3.582 -4.968 -11.625 1.00 83.00 97 TYR A CA 1
ATOM 737 C C . TYR A 1 97 ? -2.878 -5.545 -12.868 1.00 83.00 97 TYR A C 1
ATOM 739 O O . TYR A 1 97 ? -2.785 -6.761 -13.000 1.00 83.00 97 TYR A O 1
ATOM 747 N N . GLY A 1 98 ? -2.341 -4.698 -13.759 1.00 80.19 98 GLY A N 1
ATOM 748 C CA . GLY A 1 98 ? -1.636 -5.145 -14.971 1.00 80.19 98 GLY A CA 1
ATOM 749 C C . GLY A 1 98 ? -2.522 -5.289 -16.208 1.00 80.19 98 GLY A C 1
ATOM 750 O O . GLY A 1 98 ? -2.437 -6.305 -16.883 1.00 80.19 98 GLY A O 1
ATOM 751 N N . ALA A 1 99 ? -3.372 -4.297 -16.505 1.00 67.62 99 ALA A N 1
ATOM 752 C CA . ALA A 1 99 ? -4.199 -4.307 -17.721 1.00 67.62 99 ALA A CA 1
ATOM 753 C C . ALA A 1 99 ? -3.349 -4.405 -19.005 1.00 67.62 99 ALA A C 1
ATOM 755 O O . ALA A 1 99 ? -3.722 -5.120 -19.929 1.00 67.62 99 ALA A O 1
ATOM 756 N N . ASP A 1 100 ? -2.170 -3.776 -18.993 1.00 71.06 100 ASP A N 1
ATOM 757 C CA . ASP A 1 100 ? -1.139 -3.917 -20.015 1.00 71.06 100 ASP A CA 1
ATOM 758 C C . ASP A 1 100 ? 0.060 -4.658 -19.405 1.00 71.06 100 ASP A C 1
ATOM 760 O O . ASP A 1 100 ? 0.615 -4.244 -18.384 1.00 71.06 100 ASP A O 1
ATOM 764 N N . MET A 1 101 ? 0.441 -5.791 -19.999 1.00 76.00 101 MET A N 1
ATOM 765 C CA . MET A 1 101 ? 1.534 -6.651 -19.515 1.00 76.00 101 MET A CA 1
ATOM 766 C C . MET A 1 101 ? 2.888 -6.280 -20.137 1.00 76.00 101 MET A C 1
ATOM 768 O O . MET A 1 101 ? 3.737 -7.146 -20.365 1.00 76.00 101 MET A O 1
ATOM 772 N N . ASP A 1 102 ? 3.098 -4.996 -20.423 1.00 85.62 102 ASP A N 1
ATOM 773 C CA . ASP A 1 102 ? 4.412 -4.491 -20.795 1.00 85.62 102 ASP A CA 1
ATOM 774 C C . ASP A 1 102 ? 5.370 -4.550 -19.588 1.00 85.62 102 ASP A C 1
ATOM 776 O O . ASP A 1 102 ? 5.009 -4.910 -18.458 1.00 85.62 102 ASP A O 1
ATOM 780 N N . ARG A 1 103 ? 6.644 -4.219 -19.821 1.00 83.88 103 ARG A N 1
ATOM 781 C CA . ARG A 1 103 ? 7.663 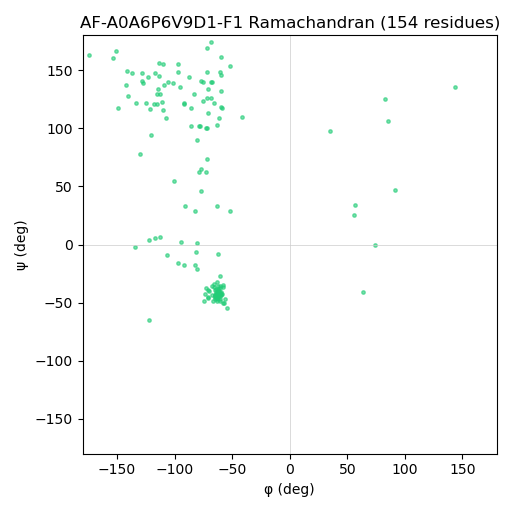-4.295 -18.768 1.00 83.88 103 ARG A CA 1
ATOM 782 C C . ARG A 1 103 ? 7.307 -3.394 -17.579 1.00 83.88 103 ARG A C 1
ATOM 784 O O . ARG A 1 103 ? 7.472 -3.823 -16.439 1.00 83.88 103 ARG A O 1
ATOM 791 N N . SER A 1 104 ? 6.792 -2.190 -17.840 1.00 84.69 104 SER A N 1
ATOM 792 C CA . SER A 1 104 ? 6.423 -1.228 -16.797 1.00 84.69 104 SER A CA 1
ATOM 793 C C . SER A 1 104 ? 5.179 -1.683 -16.025 1.00 84.69 104 SER A C 1
ATOM 795 O O . SER A 1 104 ? 5.192 -1.728 -14.794 1.00 84.69 104 SER A O 1
ATOM 797 N N . GLY A 1 105 ? 4.141 -2.144 -16.723 1.00 88.81 105 GLY A N 1
ATOM 798 C CA . GLY A 1 105 ? 2.902 -2.652 -16.148 1.00 88.81 105 GLY A CA 1
ATOM 799 C C . GLY A 1 105 ? 3.113 -3.863 -15.246 1.00 88.81 105 GLY A C 1
ATOM 800 O O . GLY A 1 105 ? 2.472 -3.950 -14.193 1.00 88.81 105 GLY A O 1
ATOM 801 N N . ARG A 1 106 ? 4.065 -4.746 -15.588 1.00 89.81 106 ARG A N 1
ATOM 802 C CA . ARG A 1 106 ? 4.479 -5.866 -14.728 1.00 89.81 106 ARG A CA 1
ATOM 803 C C . ARG A 1 106 ? 5.135 -5.393 -13.428 1.00 89.81 106 ARG A C 1
ATOM 805 O O . ARG A 1 106 ? 4.829 -5.939 -12.373 1.00 89.81 106 ARG A O 1
ATOM 812 N N . ILE A 1 107 ? 6.025 -4.401 -13.472 1.00 93.06 107 ILE A N 1
ATOM 813 C CA . ILE A 1 107 ? 6.678 -3.879 -12.256 1.00 93.06 107 ILE A CA 1
ATOM 814 C C . ILE A 1 107 ? 5.637 -3.273 -11.309 1.00 93.06 107 ILE A C 1
ATOM 816 O O . ILE A 1 107 ? 5.634 -3.580 -10.118 1.00 93.06 107 ILE A O 1
ATOM 820 N N . ARG A 1 108 ? 4.689 -2.504 -11.852 1.00 93.50 108 ARG A N 1
ATOM 821 C CA . ARG A 1 108 ? 3.599 -1.874 -11.091 1.00 93.50 108 ARG A CA 1
ATOM 822 C C . ARG A 1 108 ? 2.657 -2.898 -10.448 1.00 93.50 108 ARG A C 1
ATOM 824 O O . ARG A 1 108 ? 2.240 -2.725 -9.305 1.00 93.50 108 ARG A O 1
ATOM 831 N N . SER A 1 109 ? 2.323 -3.981 -11.155 1.00 93.50 109 SER A N 1
ATOM 832 C CA . SER A 1 109 ? 1.457 -5.032 -10.601 1.00 93.50 109 SER A CA 1
ATOM 833 C C . SER A 1 109 ? 2.161 -5.856 -9.519 1.00 93.50 109 SER A C 1
ATOM 835 O O . SER A 1 109 ? 1.558 -6.158 -8.488 1.00 93.50 109 SER A O 1
ATOM 837 N N . VAL A 1 110 ? 3.450 -6.170 -9.704 1.00 95.38 110 VAL A N 1
ATOM 838 C CA . VAL A 1 110 ? 4.267 -6.834 -8.676 1.00 95.38 110 VAL A CA 1
ATOM 839 C C . VAL A 1 110 ? 4.396 -5.950 -7.440 1.00 95.38 110 VAL A C 1
ATOM 841 O O . VAL A 1 110 ? 4.231 -6.456 -6.332 1.00 95.38 110 VAL A O 1
ATOM 844 N N . TRP A 1 111 ? 4.614 -4.646 -7.620 1.00 97.69 111 TRP A N 1
ATOM 845 C CA . TRP A 1 111 ? 4.647 -3.684 -6.524 1.00 97.69 111 TRP A CA 1
ATOM 846 C C . TRP A 1 111 ? 3.378 -3.732 -5.668 1.00 97.69 111 TRP A C 1
ATOM 848 O O . TRP A 1 111 ? 3.462 -3.956 -4.464 1.00 97.69 111 TRP A O 1
ATOM 858 N N . ASN A 1 112 ? 2.199 -3.595 -6.283 1.00 97.38 112 ASN A N 1
ATOM 859 C CA . ASN A 1 112 ? 0.933 -3.603 -5.548 1.00 97.38 112 ASN A CA 1
ATOM 860 C C . ASN A 1 112 ? 0.694 -4.918 -4.798 1.00 97.38 112 ASN A C 1
ATOM 862 O O . ASN A 1 112 ? 0.193 -4.899 -3.675 1.00 97.38 112 ASN A O 1
ATOM 866 N N . ARG A 1 113 ? 1.082 -6.056 -5.387 1.00 96.88 113 ARG A N 1
ATOM 867 C CA . ARG A 1 113 ? 1.015 -7.351 -4.700 1.00 96.88 113 ARG A CA 1
ATOM 868 C C . ARG A 1 113 ? 1.929 -7.381 -3.473 1.00 96.88 113 ARG A C 1
ATOM 870 O O . ARG A 1 113 ? 1.472 -7.753 -2.399 1.00 96.88 113 ARG A O 1
ATOM 877 N N . LEU A 1 114 ? 3.188 -6.959 -3.614 1.00 98.31 114 LEU A N 1
ATOM 878 C CA . LEU A 1 114 ? 4.128 -6.906 -2.490 1.00 98.31 114 LEU A CA 1
ATOM 879 C C . LEU A 1 114 ? 3.660 -5.932 -1.407 1.00 98.31 114 LEU A C 1
ATOM 881 O O . LEU A 1 114 ? 3.782 -6.243 -0.231 1.00 98.31 114 LEU A O 1
ATOM 885 N N . LEU A 1 115 ? 3.078 -4.790 -1.773 1.00 98.56 115 LEU A N 1
ATOM 886 C CA . LEU A 1 115 ? 2.527 -3.837 -0.810 1.00 98.56 115 LEU A CA 1
ATOM 887 C C . LEU A 1 115 ? 1.386 -4.449 0.015 1.00 98.56 115 LEU A C 1
ATOM 889 O O . LEU A 1 115 ? 1.309 -4.230 1.225 1.00 98.56 115 LEU A O 1
ATOM 893 N N . LEU A 1 116 ? 0.524 -5.245 -0.624 1.00 97.44 116 LEU A N 1
ATOM 894 C CA . LEU A 1 116 ? -0.544 -5.976 0.056 1.00 97.44 116 LEU A CA 1
ATOM 895 C C . LEU A 1 116 ? 0.008 -7.057 0.995 1.00 97.44 116 LEU A C 1
ATOM 897 O O . LEU A 1 116 ? -0.407 -7.126 2.150 1.00 97.44 116 LEU A O 1
ATOM 901 N N . GLU A 1 117 ? 0.941 -7.877 0.510 1.00 97.94 117 GLU A N 1
ATOM 902 C CA . GLU A 1 117 ? 1.486 -9.029 1.240 1.00 97.94 117 GLU A CA 1
ATOM 903 C C . GLU A 1 117 ? 2.458 -8.635 2.361 1.00 97.94 117 GLU A C 1
ATOM 905 O O . GLU A 1 117 ? 2.331 -9.123 3.482 1.00 97.94 117 GLU A O 1
ATOM 910 N N . ASP A 1 118 ? 3.421 -7.759 2.071 1.00 98.50 118 ASP A N 1
ATOM 911 C CA . ASP A 1 118 ? 4.564 -7.482 2.953 1.00 98.50 118 ASP A CA 1
ATOM 912 C C . ASP A 1 118 ? 4.311 -6.313 3.909 1.00 98.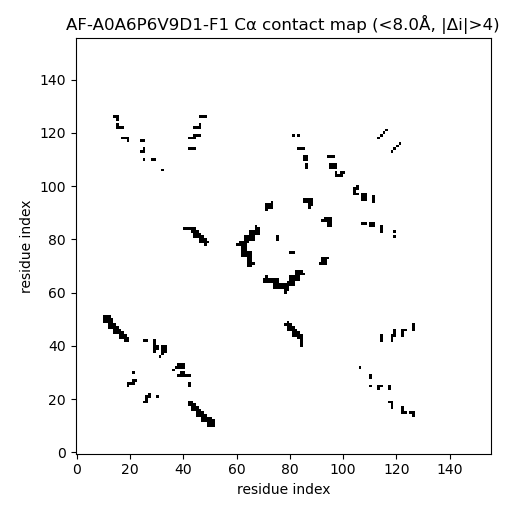50 118 ASP A C 1
ATOM 914 O O . ASP A 1 118 ? 5.034 -6.162 4.893 1.00 98.50 118 ASP A O 1
ATOM 918 N N . VAL A 1 119 ? 3.310 -5.471 3.626 1.00 98.50 119 VAL A N 1
ATOM 919 C CA . VAL A 1 119 ? 3.017 -4.280 4.435 1.00 98.50 119 VAL A CA 1
ATOM 920 C C . VAL A 1 119 ? 1.588 -4.324 4.957 1.00 98.50 119 VAL A C 1
ATOM 922 O O . VAL A 1 119 ? 1.385 -4.466 6.157 1.00 98.50 119 VAL A O 1
ATOM 925 N N . ILE A 1 120 ? 0.584 -4.273 4.080 1.00 98.19 120 ILE A N 1
ATOM 926 C CA . ILE A 1 120 ? -0.812 -4.075 4.500 1.00 98.19 120 ILE A CA 1
ATOM 927 C C . ILE A 1 120 ? -1.334 -5.243 5.339 1.00 98.19 120 ILE A C 1
ATOM 929 O O . ILE A 1 120 ? -1.934 -5.002 6.385 1.00 98.19 120 ILE A O 1
ATOM 933 N N . ALA A 1 121 ? -1.122 -6.493 4.919 1.00 97.88 121 ALA A N 1
ATOM 934 C CA . ALA A 1 121 ? -1.621 -7.654 5.656 1.00 97.88 121 ALA A CA 1
ATOM 935 C C . ALA A 1 121 ? -1.007 -7.783 7.072 1.00 97.88 121 ALA A C 1
ATOM 937 O O . ALA A 1 121 ? -1.774 -7.950 8.030 1.00 97.88 121 ALA A O 1
ATOM 938 N N . PRO A 1 122 ? 0.321 -7.635 7.270 1.00 98.12 122 PRO A N 1
ATOM 939 C CA . PRO A 1 122 ? 0.916 -7.560 8.605 1.00 98.12 122 PRO A CA 1
ATOM 940 C C . PRO A 1 122 ? 0.400 -6.384 9.443 1.00 98.12 122 PRO A C 1
ATOM 942 O O . PRO A 1 122 ? 0.045 -6.577 10.607 1.00 98.12 122 PRO A O 1
ATOM 945 N N . THR A 1 123 ? 0.293 -5.181 8.866 1.00 98.00 123 THR A N 1
ATOM 946 C CA . THR A 1 123 ? -0.229 -3.997 9.572 1.00 98.00 123 THR A CA 1
ATOM 947 C C . THR A 1 123 ? -1.684 -4.202 10.002 1.00 98.00 123 THR A C 1
ATOM 949 O O . THR A 1 123 ? -2.044 -3.885 11.135 1.00 98.00 123 THR A O 1
ATOM 952 N N . PHE A 1 124 ? -2.519 -4.778 9.134 1.00 97.06 124 PHE A N 1
ATOM 953 C CA . PHE A 1 124 ? -3.904 -5.132 9.448 1.00 97.06 124 PHE A CA 1
ATOM 954 C C . PHE A 1 124 ? -3.990 -6.171 10.568 1.00 97.06 124 PHE A C 1
ATOM 956 O O . PHE A 1 124 ? -4.758 -5.998 11.510 1.00 97.06 124 PHE A O 1
ATOM 963 N N . SER A 1 125 ? -3.152 -7.208 10.516 1.00 96.75 125 SER A N 1
ATOM 964 C CA . SER A 1 125 ? -3.088 -8.233 11.564 1.00 96.75 125 SER A CA 1
ATOM 965 C C . SER A 1 125 ? -2.715 -7.629 12.923 1.00 96.75 125 SER A C 1
ATOM 967 O O . SER A 1 125 ? -3.328 -7.955 13.940 1.00 96.75 125 SER A O 1
ATOM 969 N N . TYR A 1 126 ? -1.754 -6.700 12.938 1.00 96.69 126 TYR A N 1
ATOM 970 C CA . TYR A 1 126 ? -1.376 -5.966 14.144 1.00 96.69 126 TYR A CA 1
ATOM 971 C C . TYR A 1 126 ? -2.510 -5.072 14.660 1.00 96.69 126 TYR A C 1
ATOM 973 O O . TYR A 1 126 ? -2.801 -5.089 15.855 1.00 96.69 126 TYR A O 1
ATOM 981 N N . LEU A 1 127 ? -3.201 -4.348 13.772 1.00 94.81 127 LEU A N 1
ATOM 982 C CA . LEU A 1 127 ? -4.386 -3.567 14.131 1.00 94.81 127 LEU A CA 1
ATOM 983 C C . LEU A 1 127 ? -5.454 -4.453 14.789 1.00 94.81 127 LEU A C 1
ATOM 985 O O . LEU A 1 127 ? -5.969 -4.093 15.842 1.00 94.81 127 LEU A O 1
ATOM 989 N N . CYS A 1 128 ? -5.757 -5.626 14.224 1.00 92.00 128 CYS A N 1
ATOM 990 C CA . CYS A 1 128 ? -6.711 -6.566 14.815 1.00 92.00 128 CYS A CA 1
ATOM 991 C C . CYS A 1 128 ? -6.285 -7.023 16.216 1.00 92.00 128 CYS A C 1
ATOM 993 O O . CYS A 1 128 ? -7.120 -7.059 17.120 1.00 92.00 128 CYS A O 1
ATOM 995 N N . LEU A 1 129 ? -4.999 -7.333 16.416 1.00 93.12 129 LEU A N 1
ATOM 996 C CA . LEU A 1 129 ? -4.468 -7.707 17.727 1.00 93.12 129 LEU A CA 1
ATOM 997 C C . LEU A 1 129 ? -4.661 -6.571 18.739 1.00 93.12 129 LEU A C 1
ATOM 999 O O . LEU A 1 129 ? -5.200 -6.798 19.819 1.00 93.12 129 LEU A O 1
ATOM 1003 N N . VAL A 1 130 ? -4.291 -5.345 18.374 1.00 88.94 130 VAL A N 1
ATOM 1004 C CA . VAL A 1 130 ? -4.448 -4.158 19.223 1.00 88.94 130 VAL A CA 1
ATOM 1005 C C . VAL A 1 130 ? -5.926 -3.883 19.524 1.00 88.94 130 VAL A C 1
ATOM 1007 O O . VAL A 1 130 ? -6.302 -3.715 20.679 1.00 88.94 130 VAL A O 1
ATOM 1010 N N . CYS A 1 131 ? -6.810 -3.924 18.529 1.00 84.31 131 CYS A N 1
ATOM 1011 C CA . CYS A 1 131 ? -8.248 -3.759 18.751 1.00 84.31 131 CYS A CA 1
ATOM 1012 C C . CYS A 1 131 ? -8.834 -4.863 19.648 1.00 84.31 131 CYS A C 1
ATOM 1014 O O . CYS A 1 131 ? -9.704 -4.583 20.472 1.00 84.31 131 CYS A O 1
ATOM 1016 N N . SER A 1 132 ? -8.347 -6.103 19.539 1.00 84.44 132 SER A N 1
ATOM 1017 C CA . SER A 1 132 ? -8.806 -7.208 20.388 1.00 84.44 132 SER A CA 1
ATOM 1018 C C . SER A 1 132 ? -8.449 -7.007 21.864 1.00 84.44 132 SER A C 1
ATOM 1020 O O . SER A 1 132 ? -9.244 -7.362 22.736 1.00 84.44 132 SER A O 1
ATOM 1022 N N . THR A 1 133 ? -7.303 -6.385 22.171 1.00 79.19 133 THR A N 1
ATOM 1023 C CA . THR A 1 133 ? -6.940 -6.071 23.560 1.00 79.19 133 THR A CA 1
ATOM 1024 C C . THR A 1 133 ? -7.781 -4.927 24.115 1.00 79.19 133 THR A C 1
ATOM 1026 O O . THR A 1 133 ? -8.212 -5.021 25.263 1.00 79.19 133 THR A O 1
ATOM 1029 N N . TYR A 1 134 ? -8.101 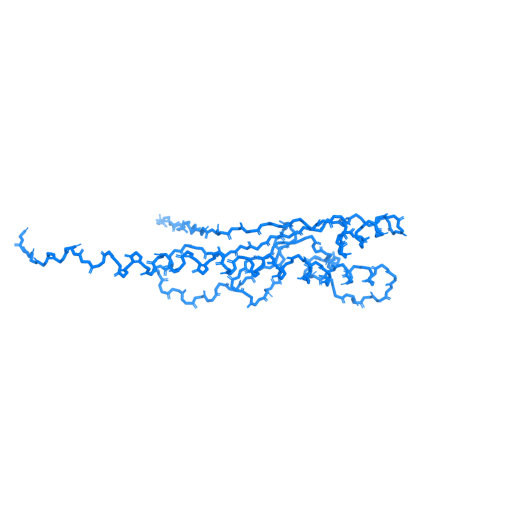-3.910 23.306 1.00 68.88 134 TYR A N 1
ATOM 1030 C CA . TYR A 1 134 ? -9.038 -2.850 23.694 1.00 68.88 134 TYR A CA 1
ATOM 1031 C C . TYR A 1 134 ? -10.430 -3.403 24.010 1.00 68.88 134 TYR A C 1
ATOM 1033 O O . TYR A 1 134 ? -10.981 -3.098 25.065 1.00 68.88 134 TYR A O 1
ATOM 1041 N N . LEU A 1 135 ? -10.977 -4.272 23.152 1.00 62.91 135 LEU A N 1
ATOM 1042 C CA . LEU A 1 135 ? -12.272 -4.911 23.403 1.00 62.91 135 LEU A CA 1
ATOM 1043 C C . LEU A 1 135 ? -12.226 -5.809 24.645 1.00 62.91 135 LEU A C 1
ATOM 1045 O O . LEU A 1 135 ? -13.118 -5.728 25.481 1.00 62.91 135 LEU A O 1
ATOM 1049 N N . GLY A 1 136 ? -11.163 -6.598 24.832 1.00 58.72 136 GLY A N 1
ATOM 1050 C CA . GLY A 1 136 ? -10.990 -7.426 26.030 1.00 58.72 136 GLY A CA 1
ATOM 1051 C C . GLY A 1 136 ? -10.861 -6.619 27.329 1.00 58.72 136 GLY A C 1
ATOM 1052 O O . GLY A 1 136 ? -11.327 -7.066 28.379 1.00 58.72 136 GLY A O 1
ATOM 1053 N N . GLN A 1 137 ? -10.270 -5.422 27.276 1.00 53.59 137 GLN A N 1
ATOM 1054 C CA . GLN A 1 137 ? -10.222 -4.481 28.399 1.00 53.59 137 GLN A CA 1
ATOM 1055 C C . GLN A 1 137 ? -11.580 -3.821 28.644 1.00 53.59 137 GLN A C 1
ATOM 1057 O O . GLN A 1 137 ? -12.005 -3.771 29.795 1.00 53.59 137 GLN A O 1
ATOM 1062 N N . GLN A 1 138 ? -12.294 -3.404 27.594 1.00 51.53 138 GLN A N 1
ATOM 1063 C CA . GLN A 1 138 ? -13.651 -2.870 27.704 1.00 51.53 138 GLN A CA 1
ATOM 1064 C C . GLN A 1 138 ? -14.572 -3.910 28.354 1.00 51.53 138 GLN A C 1
ATOM 1066 O O . GLN A 1 138 ? -15.186 -3.616 29.370 1.00 51.53 138 GLN A O 1
ATOM 1071 N N . THR A 1 139 ? -14.577 -5.158 27.864 1.00 46.41 139 THR A N 1
ATOM 1072 C CA . THR A 1 139 ? -15.378 -6.248 28.439 1.00 46.41 139 THR A CA 1
ATOM 1073 C C . THR A 1 139 ? -14.970 -6.557 29.876 1.00 46.41 139 THR A C 1
ATOM 1075 O O . THR A 1 139 ? -15.845 -6.769 30.705 1.00 46.41 139 THR A O 1
ATOM 1078 N N . ARG A 1 140 ? -13.673 -6.546 30.226 1.00 38.47 140 ARG A N 1
ATOM 1079 C CA . ARG A 1 140 ? -13.235 -6.729 31.624 1.00 38.47 140 ARG A CA 1
ATOM 1080 C C . ARG A 1 140 ? -13.639 -5.569 32.529 1.00 38.47 140 ARG A C 1
ATOM 1082 O O . ARG A 1 140 ? -13.977 -5.826 33.676 1.00 38.47 140 ARG A O 1
ATOM 1089 N N . ILE A 1 141 ? -13.642 -4.329 32.048 1.00 44.09 141 ILE A N 1
ATOM 1090 C CA . ILE A 1 141 ? -14.133 -3.176 32.813 1.00 44.09 141 ILE A CA 1
ATOM 1091 C C . ILE A 1 141 ? -15.657 -3.255 32.964 1.00 44.09 141 ILE A C 1
ATOM 1093 O O . ILE A 1 141 ? -16.157 -3.042 34.062 1.00 44.09 141 ILE A O 1
ATOM 1097 N N . THR A 1 142 ? -16.404 -3.661 31.932 1.00 43.22 142 THR A N 1
ATOM 1098 C CA . THR A 1 142 ? -17.853 -3.898 32.054 1.00 43.22 142 THR A CA 1
ATOM 1099 C C . THR A 1 142 ? -18.151 -5.058 33.012 1.00 43.22 142 THR A C 1
ATOM 1101 O O . THR A 1 142 ? -19.051 -4.962 33.838 1.00 43.22 142 THR A O 1
ATOM 1104 N N . HIS A 1 143 ? -17.354 -6.128 32.984 1.00 40.81 143 HIS A N 1
ATOM 1105 C CA . HIS A 1 143 ? -17.561 -7.315 33.821 1.00 40.81 143 HIS A CA 1
ATOM 1106 C C . HIS A 1 143 ? -17.003 -7.179 35.254 1.00 40.81 143 HIS A C 1
ATOM 1108 O O . HIS A 1 143 ? -17.393 -7.945 36.131 1.00 40.81 143 HIS A O 1
ATOM 1114 N N . CYS A 1 144 ? -16.106 -6.216 35.509 1.00 42.31 144 CYS A N 1
ATOM 1115 C CA . CYS A 1 144 ? -15.527 -5.910 36.828 1.00 42.31 144 CYS A CA 1
ATOM 1116 C C . CYS A 1 144 ? -16.084 -4.602 37.441 1.00 42.31 144 CYS A C 1
ATOM 1118 O O . CYS A 1 144 ? -15.836 -4.312 38.606 1.00 42.31 144 CYS A O 1
ATOM 1120 N N . GLY A 1 145 ? -16.857 -3.820 36.678 1.00 40.50 145 GLY A N 1
ATOM 1121 C CA . GLY A 1 145 ? -17.417 -2.524 37.080 1.00 40.50 145 GLY A CA 1
ATOM 1122 C C . GLY A 1 145 ? -18.945 -2.456 37.135 1.00 40.50 145 GLY A C 1
ATOM 1123 O O . GLY A 1 145 ? -19.485 -1.384 37.384 1.00 40.50 145 GLY A O 1
ATOM 1124 N N . GLN A 1 146 ? -19.665 -3.564 36.932 1.00 39.66 146 GLN A N 1
ATOM 1125 C CA . GLN A 1 146 ? -21.127 -3.602 37.063 1.00 39.66 146 GLN A CA 1
ATOM 1126 C C . GLN A 1 146 ? -21.559 -4.196 38.410 1.00 39.66 146 GLN A C 1
ATOM 1128 O O . GLN A 1 146 ? -22.327 -5.146 38.503 1.00 39.66 146 GLN A O 1
ATOM 1133 N N . LEU A 1 147 ? -21.040 -3.602 39.479 1.00 38.62 147 LEU A N 1
ATOM 1134 C CA . LEU A 1 147 ? -21.581 -3.666 40.832 1.00 38.62 147 LEU A CA 1
ATOM 1135 C C . LEU A 1 147 ? -21.394 -2.261 41.415 1.00 38.62 147 LEU A C 1
ATOM 1137 O O . LEU A 1 147 ? -20.277 -1.759 41.397 1.00 38.62 147 LEU A O 1
ATOM 1141 N N . VAL A 1 148 ? -22.480 -1.671 41.943 1.00 32.69 148 VAL A N 1
ATOM 1142 C CA . VAL A 1 148 ? -22.625 -0.285 42.468 1.00 32.69 148 VAL A CA 1
ATOM 1143 C C . VAL A 1 148 ? -22.946 0.732 41.347 1.00 32.69 148 VAL A C 1
ATOM 1145 O O . VAL A 1 148 ? -22.088 1.063 40.551 1.00 32.69 148 VAL A O 1
ATOM 1148 N N . LEU A 1 149 ? -24.145 1.295 41.158 1.00 29.33 149 LEU A N 1
ATOM 1149 C CA . LEU A 1 149 ? -25.349 1.458 41.977 1.00 29.33 149 LEU A CA 1
ATOM 1150 C C . LEU A 1 149 ? -26.581 1.470 41.053 1.00 29.33 149 LEU A C 1
ATOM 1152 O O . LEU A 1 149 ? -26.777 2.397 40.271 1.00 29.33 149 LEU A O 1
ATOM 1156 N N . SER A 1 150 ? -27.465 0.489 41.223 1.00 32.41 150 SER A N 1
ATOM 1157 C CA . SER A 1 150 ? -28.893 0.714 41.010 1.00 32.41 150 SER A CA 1
ATOM 1158 C C . SER A 1 150 ? -29.385 1.602 42.151 1.00 32.41 150 SER A C 1
ATOM 1160 O O . SER A 1 150 ? -29.415 1.164 43.301 1.00 32.41 150 SER A O 1
ATOM 1162 N N . LYS A 1 151 ? -29.795 2.833 41.848 1.00 31.81 151 LYS A N 1
ATOM 1163 C CA . LYS A 1 151 ? -30.841 3.500 42.625 1.00 31.81 151 LYS A CA 1
ATOM 1164 C C . LYS A 1 151 ? -32.000 3.831 41.702 1.00 31.81 151 LYS A C 1
ATOM 1166 O O . LYS A 1 151 ? -32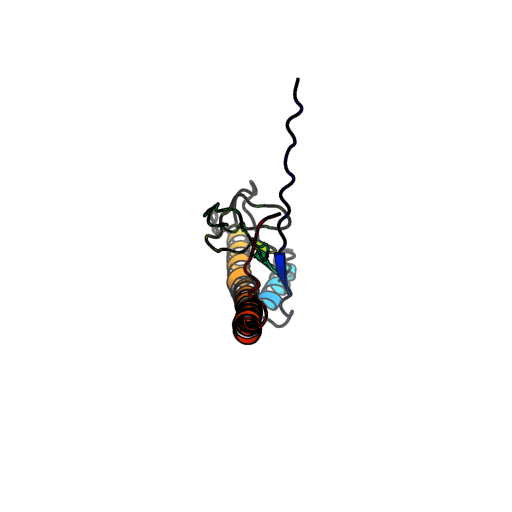.025 4.838 41.009 1.00 31.81 151 LYS A O 1
ATOM 1171 N N . SER A 1 152 ? -32.937 2.900 41.713 1.00 35.31 152 SER A N 1
ATOM 1172 C CA . SER A 1 152 ? -34.349 3.093 41.439 1.00 35.31 152 SER A CA 1
ATOM 1173 C C . SER A 1 152 ? -34.970 4.095 42.429 1.00 35.31 152 SER A C 1
ATOM 1175 O O . SER A 1 152 ? -34.471 4.248 43.548 1.00 35.31 152 SER A O 1
ATOM 1177 N N . HIS A 1 153 ? -36.129 4.631 42.020 1.00 32.69 153 HIS A N 1
ATOM 1178 C CA . HIS A 1 153 ? -37.057 5.558 42.701 1.00 32.69 153 HIS A CA 1
ATOM 1179 C C . HIS A 1 153 ? -36.644 7.034 42.580 1.00 32.69 153 HIS A C 1
ATOM 1181 O O . HIS A 1 153 ? -35.532 7.393 42.930 1.00 32.69 153 HIS A O 1
ATOM 1187 N N . GLY A 1 154 ? -37.462 7.966 42.099 1.00 28.48 154 GLY A N 1
ATOM 1188 C CA . GLY A 1 154 ? -38.906 7.998 41.888 1.00 28.48 154 GLY A CA 1
ATOM 1189 C C . GLY A 1 154 ? -39.369 9.428 42.196 1.00 28.48 154 GLY A C 1
ATOM 1190 O O . GLY A 1 154 ? -38.897 9.997 43.169 1.00 28.48 154 GLY A O 1
ATOM 1191 N N . ILE A 1 155 ? -40.229 9.983 41.339 1.00 30.70 155 ILE A N 1
ATOM 1192 C CA . ILE A 1 155 ? -41.283 10.971 41.638 1.00 30.70 155 ILE A CA 1
ATOM 1193 C C . ILE A 1 155 ? -40.957 12.004 42.742 1.00 30.70 155 ILE A C 1
ATOM 1195 O O . ILE A 1 155 ? -41.141 11.715 43.920 1.00 30.70 155 ILE A O 1
ATOM 1199 N N . PHE A 1 156 ? -40.517 13.201 42.349 1.00 43.16 156 PHE A N 1
ATOM 1200 C CA . PHE A 1 156 ? -41.171 14.515 42.516 1.00 43.16 156 PHE A CA 1
ATOM 1201 C C . PHE A 1 156 ? -40.281 15.587 41.878 1.00 43.16 156 PHE A C 1
ATOM 1203 O O . PHE A 1 156 ? -39.041 15.475 42.007 1.00 43.16 156 PHE A O 1
#

Solvent-accessible surface area (backbone atoms only — not comparable to full-atom values): 9272 Å² total; per-residue (Å²): 137,84,80,82,80,76,81,82,85,82,84,44,66,53,70,46,73,48,70,58,51,62,88,36,75,56,25,46,47,29,54,47,34,33,73,78,67,72,39,88,60,61,60,38,30,32,38,31,37,75,70,58,82,72,86,60,89,69,86,66,76,61,64,8,40,34,26,54,97,46,84,35,84,36,74,65,81,38,74,34,35,36,36,31,70,59,46,53,37,93,87,55,60,38,75,37,78,39,96,52,80,47,77,66,33,46,53,41,25,52,48,39,51,37,47,44,63,74,40,42,47,55,48,46,54,50,47,51,53,54,51,50,52,52,51,54,49,52,52,46,47,55,74,73,54,77,71,88,77,91,76,80,86,75,94,132

Sequence (156 aa):
MQGNHSDKRTDTYHIVQTMASTSSRIGSFAATAAKDFDIHLLPWASVAACVSDDSSNDNVSKVGQAFCFLPLPVKTGLNVQINGYFEVSSNRRGIWYGADMDRSGRIRSVWNRLLLEDVIAPTFSYLCLVCSTYLGQQTRITHCGQLVLSKSHGIF